Protein AF-A0A7J9JG33-F1 (afdb_monomer)

Radius of gyration: 16.33 Å; Cα contacts (8 Å, |Δi|>4): 93; chains: 1; bounding box: 32×25×44 Å

Structure (mmCIF, N/CA/C/O backbone):
data_AF-A0A7J9JG33-F1
#
_entry.id   AF-A0A7J9JG33-F1
#
loop_
_atom_site.group_PDB
_atom_site.id
_atom_site.type_symbol
_atom_site.label_atom_id
_atom_site.label_alt_id
_atom_site.label_comp_id
_atom_site.label_asym_id
_atom_site.label_entity_id
_atom_site.label_seq_id
_atom_site.pdbx_PDB_ins_code
_atom_site.Cartn_x
_atom_site.Cartn_y
_atom_site.Cartn_z
_atom_site.occupancy
_atom_site.B_iso_or_equiv
_atom_site.auth_seq_id
_atom_site.auth_comp_id
_atom_site.auth_asym_id
_atom_site.auth_atom_id
_atom_site.pdbx_PDB_model_num
ATOM 1 N N . PRO A 1 1 ? -2.878 -13.139 17.223 1.00 60.06 1 PRO A N 1
ATOM 2 C CA . PRO A 1 1 ? -3.022 -12.657 18.625 1.00 60.06 1 PRO A CA 1
ATOM 3 C C . PRO A 1 1 ? -3.714 -11.285 18.733 1.00 60.06 1 PRO A C 1
ATOM 5 O O . PRO A 1 1 ? -4.694 -11.167 19.458 1.00 60.06 1 PRO A O 1
ATOM 8 N N . THR A 1 2 ? -3.262 -10.283 17.970 1.00 63.91 2 THR A N 1
ATOM 9 C CA . THR A 1 2 ? -3.748 -8.890 18.047 1.00 63.91 2 THR A CA 1
ATOM 10 C C . THR A 1 2 ? -5.137 -8.685 17.432 1.00 63.91 2 THR A C 1
ATOM 12 O O . THR A 1 2 ? -6.040 -8.201 18.105 1.00 63.91 2 THR A O 1
ATOM 15 N N . PHE A 1 3 ? -5.371 -9.161 16.203 1.00 60.25 3 PHE A N 1
ATOM 16 C CA . PHE A 1 3 ? -6.681 -9.045 15.535 1.00 60.25 3 PHE A CA 1
ATOM 17 C C . PHE A 1 3 ? -7.809 -9.772 16.262 1.00 60.25 3 PHE A C 1
ATOM 19 O O . PHE A 1 3 ? -8.913 -9.251 16.382 1.00 60.25 3 PHE A O 1
ATOM 26 N N . LYS A 1 4 ? -7.512 -10.948 16.826 1.00 60.94 4 LYS A N 1
ATOM 27 C CA . LYS A 1 4 ? -8.479 -11.715 17.620 1.00 60.94 4 LYS A CA 1
ATOM 28 C C . LYS A 1 4 ? -8.942 -10.929 18.854 1.00 60.94 4 LYS A C 1
ATOM 30 O O . LYS A 1 4 ? -10.072 -11.099 19.288 1.00 60.94 4 LYS A O 1
ATOM 35 N N . ARG A 1 5 ? -8.087 -10.051 19.393 1.00 60.59 5 ARG A N 1
ATOM 36 C CA . ARG A 1 5 ? -8.394 -9.186 20.536 1.00 60.59 5 ARG A CA 1
ATOM 37 C C . ARG A 1 5 ? -9.191 -7.948 20.119 1.00 60.59 5 ARG A C 1
ATOM 39 O O . ARG A 1 5 ? -10.157 -7.637 20.797 1.00 60.59 5 ARG A O 1
ATOM 46 N N . ILE A 1 6 ? -8.866 -7.333 18.977 1.00 64.81 6 ILE A N 1
ATOM 47 C CA . ILE A 1 6 ? -9.638 -6.211 18.406 1.00 64.81 6 ILE A CA 1
ATOM 48 C C . ILE A 1 6 ? -11.072 -6.648 18.077 1.00 64.81 6 ILE A C 1
ATOM 50 O O . ILE A 1 6 ? -12.017 -5.970 18.458 1.00 64.81 6 ILE A O 1
ATOM 54 N N . ILE A 1 7 ? -11.244 -7.810 17.435 1.00 63.44 7 ILE A N 1
ATOM 55 C CA . ILE A 1 7 ? -12.573 -8.346 17.097 1.00 63.44 7 ILE A CA 1
ATOM 56 C C . ILE A 1 7 ? -13.345 -8.734 18.366 1.00 63.44 7 ILE A C 1
ATOM 58 O O . ILE A 1 7 ? -14.525 -8.424 18.481 1.00 63.44 7 ILE A O 1
ATOM 62 N N . ARG A 1 8 ? -12.685 -9.380 19.340 1.00 62.41 8 ARG A N 1
ATOM 63 C CA . ARG A 1 8 ? -13.329 -9.801 20.596 1.00 62.41 8 ARG A CA 1
ATOM 64 C C . ARG A 1 8 ? -13.748 -8.622 21.472 1.00 62.41 8 ARG A C 1
ATOM 66 O O . ARG A 1 8 ? -14.800 -8.684 22.092 1.00 62.41 8 ARG A O 1
ATOM 73 N N . ASN A 1 9 ? -12.922 -7.583 21.542 1.00 63.06 9 ASN A N 1
ATOM 74 C CA . ASN A 1 9 ? -13.151 -6.441 22.423 1.00 63.06 9 ASN A CA 1
ATOM 75 C C . ASN A 1 9 ? -13.860 -5.279 21.700 1.00 63.06 9 ASN A C 1
ATOM 77 O O . ASN A 1 9 ? -14.115 -4.259 22.330 1.00 63.06 9 ASN A O 1
ATOM 81 N N . GLN A 1 10 ? -14.135 -5.417 20.392 1.00 61.44 10 GLN A N 1
ATOM 82 C CA . GLN A 1 10 ? -14.702 -4.390 19.499 1.00 61.44 10 GLN A CA 1
ATOM 83 C C . GLN A 1 10 ? -14.040 -3.007 19.620 1.00 61.44 10 GLN A C 1
ATOM 85 O O . GLN A 1 10 ? -14.639 -1.985 19.300 1.00 61.44 10 GLN A O 1
ATOM 90 N N . SER A 1 11 ? -12.793 -2.971 20.085 1.00 57.44 11 SER A N 1
ATOM 91 C CA . SER A 1 11 ? -12.046 -1.756 20.361 1.00 57.44 11 SER A CA 1
ATOM 92 C C . SER A 1 11 ? -10.601 -1.968 19.955 1.00 57.44 11 SER A C 1
ATOM 94 O O . SER A 1 11 ? -9.999 -3.018 20.194 1.00 57.44 11 SER A O 1
ATOM 96 N N . THR A 1 12 ? -10.031 -0.938 19.345 1.00 60.94 12 THR A N 1
ATOM 97 C CA . THR A 1 12 ? -8.612 -0.895 18.985 1.00 60.94 12 THR A CA 1
ATOM 98 C C . THR A 1 12 ? -7.696 -0.678 20.197 1.00 60.94 12 THR A C 1
ATOM 100 O O . THR A 1 12 ? -6.480 -0.707 20.030 1.00 60.94 12 THR A O 1
ATOM 103 N N . GLU A 1 13 ? -8.238 -0.538 21.418 1.00 67.50 13 GLU A N 1
ATOM 104 C CA . GLU A 1 13 ? -7.482 -0.303 22.662 1.00 67.50 13 GLU A CA 1
ATOM 105 C C . GLU A 1 13 ? -6.371 0.762 22.441 1.00 67.50 13 GLU A C 1
ATOM 107 O O . GLU A 1 13 ? -6.633 1.842 21.898 1.00 67.50 13 GLU A O 1
ATOM 112 N N . ASN A 1 14 ? -5.123 0.446 22.814 1.00 60.94 14 ASN A N 1
ATOM 113 C CA . ASN A 1 14 ? -3.915 1.249 22.580 1.00 60.94 14 ASN A CA 1
ATOM 114 C C . ASN A 1 14 ? -3.142 0.833 21.315 1.00 60.94 14 ASN A C 1
ATOM 116 O O . ASN A 1 14 ? -1.999 1.248 21.121 1.00 60.94 14 ASN A O 1
ATOM 120 N N . PHE A 1 15 ? -3.713 -0.016 20.456 1.00 65.75 15 PHE A N 1
ATOM 121 C CA . PHE A 1 15 ? -3.023 -0.433 19.242 1.00 65.75 15 PHE A CA 1
ATOM 122 C C . PHE A 1 15 ? -2.979 0.723 18.244 1.00 65.75 15 PHE A C 1
ATOM 124 O O . PHE A 1 15 ? -4.000 1.294 17.864 1.00 65.75 15 PHE A O 1
ATOM 131 N N . SER A 1 16 ? -1.769 1.067 17.810 1.00 69.06 16 SER A N 1
ATOM 132 C CA . SER A 1 16 ? -1.558 2.081 16.785 1.00 69.06 16 SER A CA 1
ATOM 133 C C . SER A 1 16 ? -1.773 1.478 15.400 1.00 69.06 16 SER A C 1
ATOM 135 O O . SER A 1 16 ? -1.185 0.450 15.070 1.00 69.06 16 SER A O 1
ATOM 137 N N . GLY A 1 17 ? -2.596 2.132 14.579 1.00 74.19 17 GLY A N 1
ATOM 138 C CA . GLY A 1 17 ? -2.798 1.763 13.177 1.00 74.19 17 GLY A CA 1
ATOM 139 C C . GLY A 1 17 ? -1.643 2.182 12.251 1.00 74.19 17 GLY A C 1
ATOM 140 O O . GLY A 1 17 ? -1.606 1.777 11.091 1.00 74.19 17 GLY A O 1
ATOM 141 N N . LEU A 1 18 ? -0.685 2.967 12.762 1.00 80.88 18 LEU A N 1
ATOM 142 C CA . LEU A 1 18 ? 0.436 3.528 11.999 1.00 80.88 18 LEU A CA 1
ATOM 143 C C . LEU A 1 18 ? 1.307 2.481 11.284 1.00 80.88 18 LEU A C 1
ATOM 145 O O . LEU A 1 18 ? 1.592 2.684 10.104 1.00 80.88 18 LEU A O 1
ATOM 149 N N . PRO A 1 19 ? 1.700 1.353 11.914 1.00 85.50 19 PRO A N 1
ATOM 150 C CA . PRO A 1 19 ? 2.542 0.357 11.253 1.00 85.50 19 PRO A CA 1
ATOM 151 C C . PRO A 1 19 ? 1.898 -0.219 9.987 1.00 85.50 19 PRO A C 1
ATOM 153 O O . PRO A 1 19 ? 2.600 -0.467 9.012 1.00 85.50 19 PRO A O 1
ATOM 156 N N . TYR A 1 20 ? 0.568 -0.373 9.969 1.00 86.31 20 TYR A N 1
ATOM 157 C CA . TYR A 1 20 ? -0.153 -0.878 8.797 1.00 86.31 20 TYR A CA 1
ATOM 158 C C . TYR A 1 20 ? -0.146 0.130 7.645 1.00 86.31 20 TYR A C 1
ATOM 160 O O . TYR A 1 20 ? -0.016 -0.265 6.491 1.00 86.31 20 TYR A O 1
ATOM 168 N N . ILE A 1 21 ? -0.231 1.431 7.943 1.00 88.88 21 ILE A N 1
ATOM 169 C CA . ILE A 1 21 ? -0.151 2.487 6.925 1.00 88.88 21 ILE A CA 1
ATOM 170 C C . ILE A 1 21 ? 1.256 2.573 6.329 1.00 88.88 21 ILE A C 1
ATOM 172 O O . ILE A 1 21 ? 1.389 2.642 5.110 1.00 88.88 21 ILE A O 1
ATOM 176 N N . TYR A 1 22 ? 2.303 2.520 7.157 1.00 88.44 22 TYR A N 1
ATOM 177 C CA . TYR A 1 22 ? 3.681 2.523 6.655 1.00 88.44 22 TYR A CA 1
ATOM 178 C C . TYR A 1 22 ? 3.993 1.272 5.830 1.00 88.44 22 TYR A C 1
ATOM 180 O O . TYR A 1 22 ? 4.601 1.373 4.766 1.00 88.44 22 TYR A O 1
ATOM 188 N N . ALA A 1 23 ? 3.524 0.104 6.275 1.00 90.06 23 ALA A N 1
ATOM 189 C CA . ALA A 1 23 ? 3.662 -1.130 5.514 1.00 90.06 23 ALA A CA 1
ATOM 190 C C . ALA A 1 23 ? 2.891 -1.070 4.186 1.00 90.06 23 ALA A C 1
ATOM 192 O O . ALA A 1 23 ? 3.418 -1.500 3.163 1.00 90.06 23 ALA A O 1
ATOM 193 N N . LEU A 1 24 ? 1.680 -0.498 4.176 1.00 90.88 24 LEU A N 1
ATOM 194 C CA . LEU A 1 24 ? 0.911 -0.288 2.950 1.00 90.88 24 LEU A CA 1
ATOM 195 C C . LEU A 1 24 ? 1.661 0.625 1.974 1.00 90.88 24 LEU A C 1
ATOM 197 O O . LEU A 1 24 ? 1.782 0.278 0.804 1.00 90.88 24 LEU A O 1
ATOM 201 N N . LEU A 1 25 ? 2.193 1.755 2.449 1.00 91.44 25 LEU A N 1
ATOM 202 C CA . LEU A 1 25 ? 2.981 2.675 1.628 1.00 91.44 25 LEU A CA 1
ATOM 203 C C . LEU A 1 25 ? 4.188 1.963 1.002 1.00 91.44 25 LEU A C 1
ATOM 205 O O . LEU A 1 25 ? 4.381 2.049 -0.207 1.00 91.44 25 LEU A O 1
ATOM 209 N N . ASN A 1 26 ? 4.950 1.212 1.803 1.00 92.44 26 ASN A N 1
ATOM 210 C CA . ASN A 1 26 ? 6.087 0.434 1.314 1.00 92.44 26 ASN A CA 1
ATOM 211 C C . ASN A 1 26 ? 5.661 -0.572 0.234 1.00 92.44 26 ASN A C 1
ATOM 213 O O . ASN A 1 26 ? 6.247 -0.608 -0.844 1.00 92.44 26 ASN A O 1
ATOM 217 N N . CYS A 1 27 ? 4.602 -1.347 0.485 1.00 91.69 27 CYS A N 1
ATOM 218 C CA . CYS A 1 27 ? 4.099 -2.308 -0.492 1.00 91.69 27 CYS A CA 1
ATOM 219 C C . CYS A 1 27 ? 3.637 -1.631 -1.789 1.00 91.69 27 CYS A C 1
ATOM 221 O O . CYS A 1 27 ? 3.905 -2.151 -2.869 1.00 91.69 27 CYS A O 1
ATOM 223 N N . LEU A 1 28 ? 2.977 -0.474 -1.7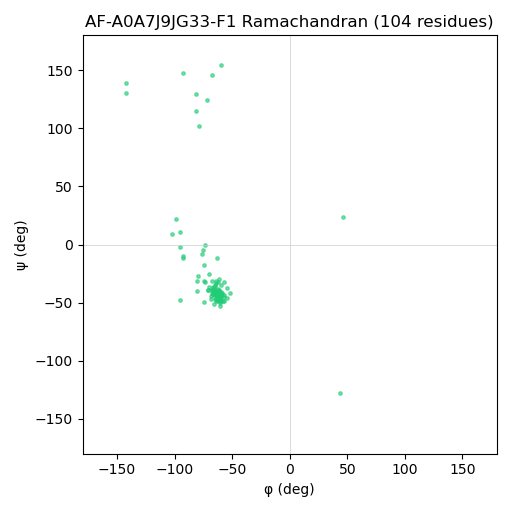20 1.00 91.50 28 LEU A N 1
ATOM 224 C CA . LEU A 1 28 ? 2.522 0.252 -2.908 1.00 91.50 28 LEU A CA 1
ATOM 225 C C . LEU A 1 28 ? 3.695 0.798 -3.736 1.00 91.50 28 LEU A C 1
ATOM 227 O O . LEU A 1 28 ? 3.684 0.652 -4.957 1.00 91.50 28 LEU A O 1
ATOM 231 N N . ILE A 1 29 ? 4.729 1.345 -3.087 1.00 89.31 29 ILE A N 1
ATOM 232 C CA . ILE A 1 29 ? 5.950 1.815 -3.763 1.00 89.31 29 ILE A CA 1
ATOM 233 C C . ILE A 1 29 ? 6.686 0.640 -4.418 1.00 89.31 29 ILE A C 1
ATOM 235 O O . ILE A 1 29 ? 6.986 0.692 -5.608 1.00 89.31 29 ILE A O 1
ATOM 239 N N . CYS A 1 30 ? 6.910 -0.460 -3.693 1.00 88.50 30 CYS A N 1
ATOM 240 C CA . CYS A 1 30 ? 7.566 -1.644 -4.252 1.00 88.50 30 CYS A CA 1
ATOM 241 C C . CYS A 1 30 ? 6.749 -2.291 -5.380 1.00 88.50 30 CYS A C 1
ATOM 243 O O . CYS A 1 30 ? 7.319 -2.817 -6.336 1.00 88.50 30 CYS A O 1
ATOM 245 N N . THR A 1 31 ? 5.416 -2.237 -5.292 1.00 89.25 31 THR A N 1
ATOM 246 C CA . THR A 1 31 ? 4.532 -2.689 -6.373 1.00 89.25 31 THR A CA 1
ATOM 247 C C . THR A 1 31 ? 4.727 -1.829 -7.614 1.00 89.25 31 THR A C 1
ATOM 249 O O . THR A 1 31 ? 4.904 -2.386 -8.693 1.00 89.25 31 THR A O 1
ATOM 252 N N . TRP A 1 32 ? 4.759 -0.499 -7.465 1.00 89.06 32 TRP A N 1
ATOM 253 C CA . TRP A 1 32 ? 5.020 0.430 -8.566 1.00 89.06 32 TRP A CA 1
ATOM 254 C C . TRP A 1 32 ? 6.396 0.201 -9.200 1.00 89.06 32 TRP A C 1
ATOM 256 O O . TRP A 1 32 ? 6.501 0.071 -10.420 1.00 89.06 32 TRP A O 1
ATOM 266 N N . TYR A 1 33 ? 7.433 0.057 -8.377 1.00 85.06 33 TYR A N 1
ATOM 267 C CA . TYR A 1 33 ? 8.799 -0.219 -8.819 1.00 85.06 33 TYR A CA 1
ATOM 268 C C . TYR A 1 33 ? 8.918 -1.533 -9.609 1.00 85.06 33 TYR A C 1
ATOM 270 O O . TYR A 1 33 ? 9.604 -1.598 -10.629 1.00 85.06 33 TYR A O 1
ATOM 278 N N . GLY A 1 34 ? 8.218 -2.581 -9.169 1.00 83.56 34 GLY A N 1
ATOM 279 C CA . GLY A 1 34 ? 8.204 -3.880 -9.843 1.00 83.56 34 GLY A CA 1
ATOM 280 C C . GLY A 1 34 ? 7.357 -3.929 -11.120 1.00 83.56 34 GLY A C 1
ATOM 281 O O . GLY A 1 34 ? 7.330 -4.967 -11.781 1.00 83.56 34 GLY A O 1
ATOM 282 N N . THR A 1 35 ? 6.638 -2.854 -11.471 1.00 83.50 35 THR A N 1
ATOM 283 C CA . THR A 1 35 ? 5.832 -2.844 -12.698 1.00 83.50 35 THR A CA 1
ATOM 284 C C . THR A 1 35 ? 6.719 -2.885 -13.946 1.00 83.50 35 THR A C 1
ATOM 286 O O . THR A 1 35 ? 7.750 -2.210 -13.988 1.00 83.50 35 THR A O 1
ATOM 289 N N . PRO A 1 36 ? 6.277 -3.549 -15.034 1.00 76.38 36 PRO A N 1
ATOM 290 C CA . PRO A 1 36 ? 7.018 -3.606 -16.302 1.00 76.38 36 PRO A CA 1
ATOM 291 C C . PRO A 1 36 ? 7.191 -2.233 -16.971 1.00 76.38 36 PRO A C 1
ATOM 293 O O . PRO A 1 36 ? 7.956 -2.087 -17.929 1.00 76.38 36 PRO A O 1
ATOM 296 N N . LEU A 1 37 ? 6.478 -1.213 -16.481 1.00 71.94 37 LEU A N 1
ATOM 297 C CA . LEU A 1 37 ? 6.656 0.185 -16.854 1.00 71.94 37 LEU A CA 1
ATOM 298 C C . LEU A 1 37 ? 7.969 0.745 -16.289 1.00 71.94 37 LEU A C 1
ATOM 300 O O . LEU A 1 37 ? 8.656 1.476 -17.000 1.00 71.94 37 LEU A O 1
ATOM 304 N N . VAL A 1 38 ? 8.347 0.383 -15.064 1.00 72.44 38 VAL A N 1
ATOM 305 C CA . VAL A 1 38 ? 9.567 0.860 -14.393 1.00 72.44 38 VAL A CA 1
ATOM 306 C C . VAL A 1 38 ? 10.721 -0.129 -14.575 1.00 72.44 38 VAL A C 1
ATOM 308 O O . VAL A 1 38 ? 11.798 0.276 -14.999 1.00 72.44 38 VAL A O 1
ATOM 311 N N . SER A 1 39 ? 10.496 -1.426 -14.350 1.00 68.69 39 SER A N 1
ATOM 312 C CA . SER A 1 39 ? 11.522 -2.470 -14.445 1.00 68.69 3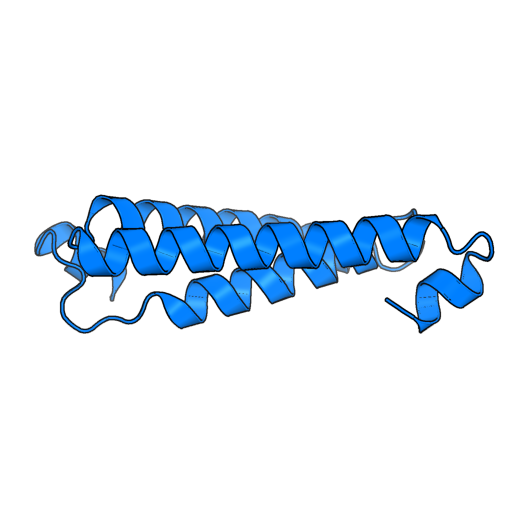9 SER A CA 1
ATOM 313 C C . SER A 1 39 ? 10.951 -3.762 -15.037 1.00 68.69 39 SER A C 1
ATOM 315 O O . SER A 1 39 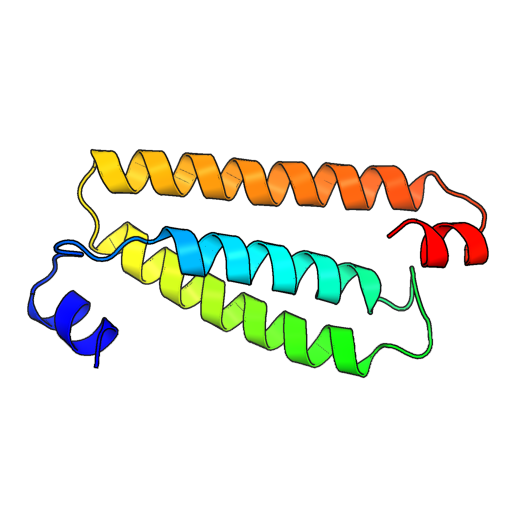? 9.909 -4.235 -14.594 1.00 68.69 39 SER A O 1
ATOM 317 N N . HIS A 1 40 ? 11.614 -4.345 -16.041 1.00 66.19 40 HIS A N 1
ATOM 318 C CA . HIS A 1 40 ? 11.141 -5.582 -16.686 1.00 66.19 40 HIS A CA 1
ATOM 319 C C . HIS A 1 40 ? 11.473 -6.856 -15.887 1.00 66.19 40 HIS A C 1
ATOM 321 O O . HIS A 1 40 ? 10.713 -7.818 -15.956 1.00 66.19 40 HIS A O 1
ATOM 327 N N . ASP A 1 41 ? 12.538 -6.848 -15.080 1.00 76.62 41 ASP A N 1
ATOM 328 C CA . ASP A 1 41 ? 13.027 -8.053 -14.388 1.00 76.62 41 ASP A CA 1
ATOM 329 C C . ASP A 1 41 ? 12.450 -8.230 -12.970 1.00 76.62 41 ASP A C 1
ATOM 331 O O . ASP A 1 41 ? 12.548 -9.303 -12.374 1.00 76.62 41 ASP A O 1
ATOM 335 N N . ASN A 1 42 ? 11.784 -7.205 -12.427 1.00 79.00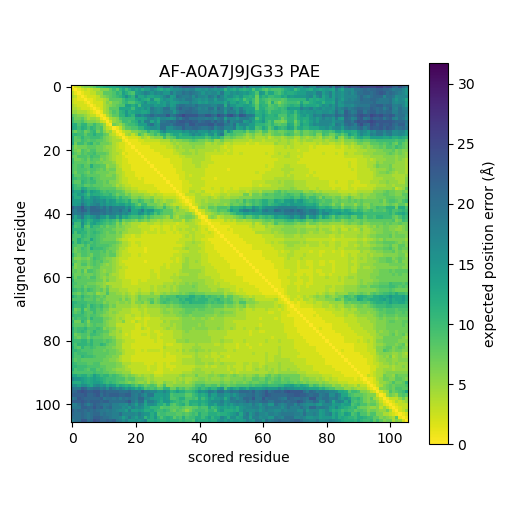 42 ASN A N 1
ATOM 336 C CA . ASN A 1 42 ? 11.329 -7.170 -11.030 1.00 79.00 42 ASN A CA 1
ATOM 337 C C . ASN A 1 42 ? 9.846 -7.546 -10.833 1.00 79.00 42 ASN A C 1
ATOM 339 O O . ASN A 1 42 ? 9.248 -7.234 -9.801 1.00 79.00 42 ASN A O 1
ATOM 343 N N . VAL A 1 43 ? 9.248 -8.275 -11.779 1.00 81.25 43 VAL A N 1
ATOM 344 C CA . VAL A 1 43 ? 7.852 -8.750 -11.695 1.00 81.25 43 VAL A CA 1
ATOM 345 C C . VAL A 1 43 ? 7.553 -9.552 -10.411 1.00 81.25 43 VAL A C 1
ATOM 347 O O . VAL A 1 43 ? 6.480 -9.354 -9.835 1.00 81.25 43 VAL A O 1
ATOM 350 N N . PRO A 1 44 ? 8.459 -10.399 -9.874 1.00 87.00 44 PRO A N 1
ATOM 351 C CA . PRO A 1 44 ? 8.218 -11.074 -8.595 1.00 87.00 44 PRO A CA 1
ATOM 352 C C . PRO A 1 44 ? 8.060 -10.107 -7.413 1.00 87.00 44 PRO A C 1
ATOM 354 O O . PRO A 1 44 ? 7.281 -10.369 -6.501 1.00 87.00 44 PRO A O 1
ATOM 357 N N . VAL A 1 45 ? 8.754 -8.962 -7.435 1.00 87.50 45 VAL A N 1
ATOM 358 C CA . VAL A 1 45 ? 8.631 -7.923 -6.399 1.00 87.50 45 VAL A CA 1
ATOM 359 C C . VAL A 1 45 ? 7.237 -7.303 -6.441 1.00 87.50 45 VAL A C 1
ATOM 361 O O . VAL A 1 45 ? 6.632 -7.084 -5.390 1.00 87.50 45 VAL A O 1
ATOM 364 N N . MET A 1 46 ? 6.694 -7.086 -7.641 1.00 88.44 46 MET A N 1
ATOM 365 C CA . MET A 1 46 ? 5.334 -6.581 -7.828 1.00 88.44 46 MET A CA 1
ATOM 366 C C . MET A 1 46 ? 4.289 -7.534 -7.245 1.00 88.44 46 MET A C 1
ATOM 368 O O . MET A 1 46 ? 3.391 -7.088 -6.533 1.00 88.44 46 MET A O 1
ATOM 372 N N . THR A 1 47 ? 4.393 -8.839 -7.507 1.00 89.19 47 THR A N 1
ATOM 373 C CA . THR A 1 47 ? 3.373 -9.809 -7.076 1.00 89.19 47 THR A CA 1
ATOM 374 C C . THR A 1 47 ? 3.342 -9.976 -5.558 1.00 89.19 47 THR A C 1
ATOM 376 O O . THR A 1 47 ? 2.267 -9.881 -4.960 1.00 89.19 47 THR A O 1
ATOM 379 N N . VAL A 1 48 ? 4.501 -10.139 -4.909 1.00 92.00 48 VAL A N 1
ATOM 380 C CA . VAL A 1 48 ? 4.566 -10.295 -3.444 1.00 92.00 48 VAL A CA 1
ATOM 381 C C . VAL A 1 48 ? 4.101 -9.034 -2.718 1.00 92.00 48 VAL A C 1
ATOM 383 O O . VAL A 1 48 ? 3.364 -9.125 -1.735 1.00 92.00 48 VAL A O 1
ATOM 386 N N . ASN A 1 49 ? 4.462 -7.852 -3.226 1.00 92.12 49 ASN A N 1
ATOM 387 C CA . ASN A 1 49 ? 4.044 -6.592 -2.621 1.00 92.12 49 ASN A CA 1
ATOM 388 C C . ASN A 1 49 ? 2.574 -6.268 -2.895 1.00 92.12 49 ASN A C 1
ATOM 390 O O . ASN A 1 49 ? 1.920 -5.719 -2.012 1.00 92.12 49 ASN A O 1
ATOM 394 N N . SER A 1 50 ? 2.018 -6.677 -4.039 1.00 89.88 50 SER A N 1
ATOM 395 C CA . SER A 1 50 ? 0.580 -6.550 -4.313 1.00 89.88 50 SER A CA 1
ATOM 396 C C . SER A 1 50 ? -0.245 -7.379 -3.329 1.00 89.88 50 SER A C 1
ATOM 398 O O . SER A 1 50 ? -1.210 -6.884 -2.749 1.00 89.88 50 SER A O 1
ATOM 400 N N . ILE A 1 51 ? 0.169 -8.625 -3.072 1.00 93.38 51 ILE A N 1
ATOM 401 C CA . ILE A 1 51 ? -0.465 -9.483 -2.061 1.00 93.38 51 ILE A CA 1
ATOM 402 C C . ILE A 1 51 ? -0.313 -8.856 -0.667 1.00 93.38 51 ILE A C 1
ATOM 404 O O . ILE A 1 51 ? -1.286 -8.760 0.082 1.00 93.38 51 ILE A O 1
ATOM 408 N N . GLY A 1 52 ? 0.885 -8.363 -0.337 1.00 90.25 52 GLY A N 1
ATOM 409 C CA . GLY A 1 52 ? 1.144 -7.624 0.898 1.00 90.25 52 GLY A CA 1
ATOM 410 C C . GLY A 1 52 ? 0.210 -6.423 1.072 1.00 90.25 52 GLY A C 1
ATOM 411 O O . GLY A 1 52 ? -0.395 -6.271 2.131 1.00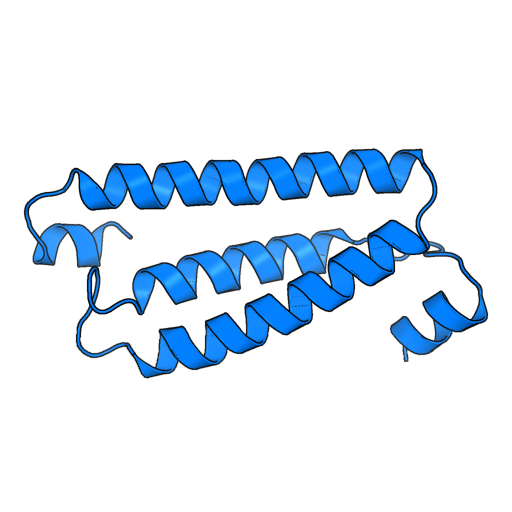 90.25 52 GLY A O 1
ATOM 412 N N . ALA A 1 53 ? 0.010 -5.623 0.023 1.00 91.75 53 ALA A N 1
ATOM 413 C CA . ALA A 1 53 ? -0.890 -4.475 0.035 1.00 91.75 53 ALA A CA 1
ATOM 414 C C . ALA A 1 53 ? -2.343 -4.884 0.324 1.00 91.75 53 ALA A C 1
ATOM 416 O O . ALA A 1 53 ? -2.998 -4.238 1.140 1.00 91.75 53 ALA A O 1
ATOM 417 N N . VAL A 1 54 ? -2.833 -5.989 -0.254 1.00 92.81 54 VAL A N 1
ATOM 418 C CA . VAL A 1 54 ? -4.180 -6.521 0.036 1.00 92.81 54 VAL A CA 1
ATOM 419 C C . VAL A 1 54 ? -4.331 -6.878 1.518 1.00 92.81 54 VAL A C 1
ATOM 421 O O . VAL A 1 54 ? -5.334 -6.518 2.146 1.00 92.81 54 VAL A O 1
ATOM 424 N N . PHE A 1 55 ? -3.325 -7.527 2.113 1.00 90.12 55 PHE A N 1
ATOM 425 C CA . PHE A 1 55 ? -3.331 -7.815 3.548 1.00 90.12 55 PHE A CA 1
ATOM 426 C C . PHE A 1 55 ? -3.341 -6.532 4.386 1.00 90.12 55 PHE A C 1
ATOM 428 O O . PHE A 1 55 ? -4.164 -6.408 5.295 1.00 90.12 55 PHE A O 1
ATOM 435 N N . GLN A 1 56 ? -2.490 -5.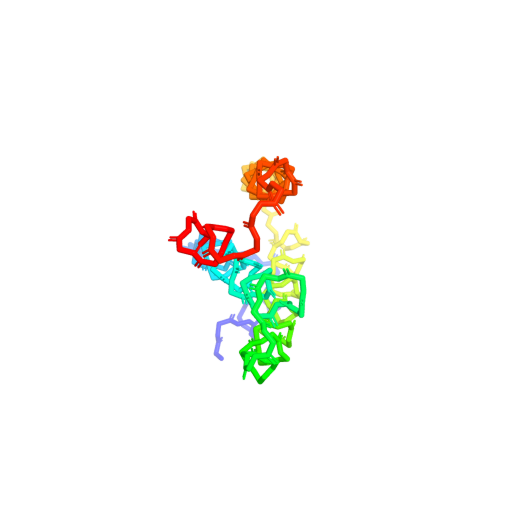553 4.063 1.00 89.75 56 GLN A N 1
ATOM 436 C CA . GLN A 1 56 ? -2.441 -4.287 4.800 1.00 89.75 56 GLN A CA 1
ATOM 437 C C . GLN A 1 56 ? -3.750 -3.494 4.688 1.00 89.75 56 GLN A C 1
ATOM 439 O O . GLN A 1 56 ? -4.237 -2.983 5.695 1.00 89.75 56 GLN A O 1
ATOM 444 N N . ILE A 1 57 ? -4.377 -3.451 3.509 1.00 89.62 57 ILE A N 1
ATOM 445 C CA . ILE A 1 57 ? -5.695 -2.826 3.315 1.00 89.62 57 ILE A CA 1
ATOM 446 C C . ILE A 1 57 ? -6.743 -3.519 4.184 1.00 89.62 57 ILE A C 1
ATOM 448 O O . ILE A 1 57 ? -7.487 -2.845 4.891 1.00 89.62 57 IL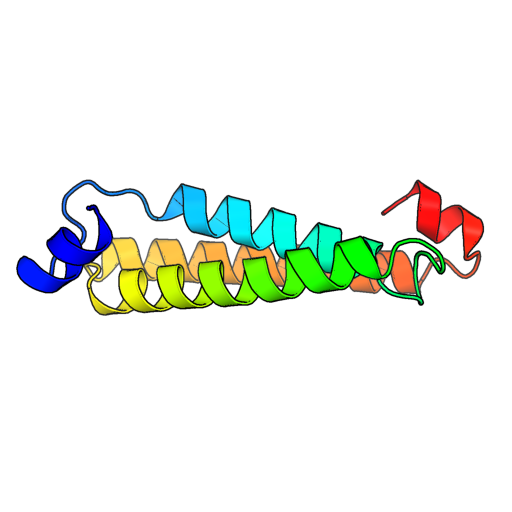E A O 1
ATOM 452 N N . THR A 1 58 ? -6.772 -4.852 4.196 1.00 88.94 58 THR A N 1
ATOM 453 C CA . THR A 1 58 ? -7.721 -5.621 5.019 1.00 88.94 58 THR A CA 1
ATOM 454 C C . THR A 1 58 ? -7.561 -5.292 6.509 1.00 88.94 58 THR A C 1
ATOM 456 O O . THR A 1 58 ? -8.549 -5.093 7.227 1.00 88.94 58 THR A O 1
ATOM 459 N N . TYR A 1 59 ? -6.316 -5.166 6.974 1.00 84.81 59 TYR A N 1
ATOM 460 C CA . TYR A 1 59 ? -6.004 -4.771 8.345 1.00 84.81 59 TYR A CA 1
ATOM 461 C C . TYR A 1 59 ? -6.432 -3.339 8.664 1.00 84.81 59 TYR A C 1
ATOM 463 O O . TYR A 1 59 ? -7.034 -3.108 9.713 1.00 84.81 59 TYR A O 1
ATOM 471 N N . ILE A 1 60 ? -6.188 -2.394 7.757 1.00 87.25 60 ILE A N 1
ATOM 472 C CA . ILE A 1 60 ? -6.588 -0.996 7.930 1.00 87.25 60 ILE A CA 1
ATOM 473 C C . ILE A 1 60 ? -8.112 -0.852 7.920 1.00 87.25 60 ILE A C 1
ATOM 475 O O . ILE A 1 60 ? -8.653 -0.154 8.774 1.00 87.25 60 ILE A O 1
ATOM 479 N N . VAL A 1 61 ? -8.817 -1.539 7.018 1.00 87.81 61 VAL A N 1
ATOM 480 C CA . VAL A 1 61 ? -10.288 -1.542 6.968 1.00 87.81 61 VAL A CA 1
ATOM 481 C C . VAL A 1 61 ? -10.853 -2.068 8.281 1.00 87.81 61 VAL A C 1
ATOM 483 O O . VAL A 1 61 ? -11.689 -1.413 8.898 1.00 87.81 61 VAL A O 1
ATOM 486 N N . THR A 1 62 ? -10.340 -3.201 8.761 1.00 84.19 62 THR A N 1
ATOM 487 C CA . THR A 1 62 ? -10.758 -3.766 10.049 1.00 84.19 62 THR A CA 1
ATOM 488 C C . THR A 1 62 ? -10.477 -2.788 11.195 1.00 84.19 62 THR A C 1
ATOM 490 O O . THR A 1 62 ? -11.342 -2.561 12.036 1.00 84.19 62 THR A O 1
ATOM 493 N N . PHE A 1 63 ? -9.305 -2.146 11.214 1.00 83.12 63 PHE A N 1
ATOM 494 C CA . PHE A 1 63 ? -8.964 -1.138 12.221 1.00 83.12 63 PHE A CA 1
ATOM 495 C C . PHE A 1 63 ? -9.928 0.055 12.188 1.00 83.12 63 PHE A C 1
ATOM 497 O O . PHE A 1 63 ? -10.408 0.476 13.231 1.00 83.12 63 PHE A O 1
ATOM 504 N N . ILE A 1 64 ? -10.256 0.572 11.003 1.00 82.81 64 ILE A N 1
ATOM 505 C CA . ILE A 1 64 ? -11.173 1.704 10.803 1.00 82.81 64 ILE A CA 1
ATOM 506 C C . ILE A 1 64 ? -12.606 1.373 11.243 1.00 82.81 64 ILE A C 1
ATOM 508 O O . ILE A 1 64 ? -13.301 2.257 11.744 1.00 82.81 64 ILE A O 1
ATOM 512 N N . VAL A 1 65 ? -13.052 0.126 11.058 1.00 85.44 65 VAL A N 1
ATOM 513 C CA . VAL A 1 65 ? -14.390 -0.333 11.470 1.00 85.44 65 VAL A CA 1
ATOM 514 C C . VAL A 1 65 ? -14.529 -0.363 12.996 1.00 85.44 65 VAL A C 1
ATOM 516 O O . VAL A 1 65 ? -15.571 0.036 13.506 1.00 85.44 65 VAL A O 1
ATOM 519 N N . TYR A 1 66 ? -13.483 -0.777 13.718 1.00 81.69 66 TYR A N 1
ATOM 520 C CA . TYR A 1 66 ? -13.490 -0.920 15.185 1.00 81.69 66 TYR A CA 1
ATOM 521 C C . TYR A 1 66 ? -12.782 0.226 15.939 1.00 81.69 66 TYR A C 1
ATOM 523 O O . TYR A 1 66 ? -12.533 0.125 17.142 1.00 81.69 66 TYR A O 1
ATOM 531 N N . ALA A 1 67 ? -12.394 1.303 15.252 1.00 80.19 67 ALA A N 1
ATOM 532 C CA . ALA A 1 67 ? -11.739 2.460 15.860 1.00 80.19 67 ALA A CA 1
ATOM 533 C C . ALA A 1 67 ? -12.735 3.554 16.261 1.00 80.19 67 ALA A C 1
ATOM 535 O O . ALA A 1 67 ? -13.723 3.811 15.572 1.00 80.19 67 ALA A O 1
ATOM 536 N N . ASP A 1 68 ? -12.403 4.271 17.336 1.00 82.62 68 ASP A N 1
ATOM 537 C CA . ASP A 1 68 ? -13.113 5.481 17.754 1.00 82.62 68 ASP A CA 1
ATOM 538 C C . ASP A 1 68 ? -13.077 6.561 16.664 1.00 82.62 68 ASP A C 1
ATOM 540 O O . ASP A 1 68 ? -12.138 6.629 15.865 1.00 82.62 68 ASP A O 1
ATOM 544 N N . LYS A 1 69 ? -14.073 7.459 16.657 1.00 82.06 69 LYS A N 1
ATOM 545 C CA . LYS A 1 69 ? -14.229 8.505 15.627 1.00 82.06 69 LYS A CA 1
ATOM 546 C C . LYS A 1 69 ? -12.954 9.332 15.410 1.00 82.06 69 LYS A C 1
ATOM 548 O O 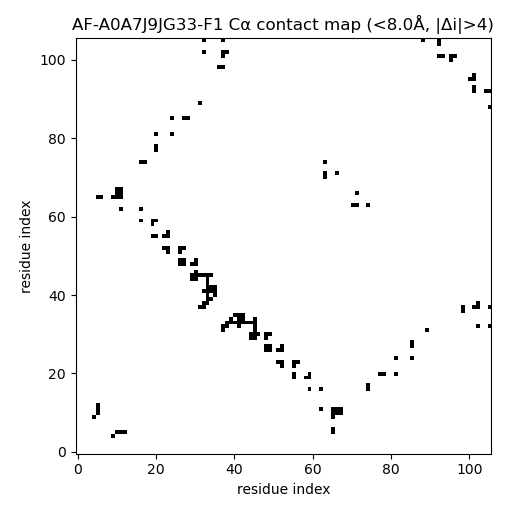. LYS A 1 69 ? -12.590 9.585 14.266 1.00 82.06 69 LYS A O 1
ATOM 553 N N . GLU A 1 70 ? -12.250 9.705 16.477 1.00 82.25 70 GLU A N 1
ATOM 554 C CA . GLU A 1 70 ? -11.008 10.487 16.392 1.00 82.25 70 GLU A CA 1
ATOM 555 C C . GLU A 1 70 ? -9.876 9.701 15.706 1.00 82.25 70 GLU A C 1
ATOM 557 O O . GLU A 1 70 ? -9.291 10.157 14.719 1.00 82.25 70 GLU A O 1
ATOM 562 N N . LYS A 1 71 ? -9.617 8.470 16.170 1.00 81.19 71 LYS A N 1
ATOM 563 C CA . LYS A 1 71 ? -8.608 7.571 15.585 1.00 81.19 71 LYS A CA 1
ATOM 564 C C . LYS A 1 71 ? -8.940 7.242 14.131 1.00 81.19 71 LYS A C 1
ATOM 566 O O . LYS A 1 71 ? -8.047 7.227 13.287 1.00 81.19 71 LYS A O 1
ATOM 571 N N . LYS A 1 72 ? -10.222 7.036 13.823 1.00 85.00 72 LYS A N 1
ATOM 572 C CA . LYS A 1 72 ? -10.728 6.793 12.471 1.00 85.00 72 LYS A CA 1
ATOM 573 C C . LYS A 1 72 ? -10.427 7.959 11.531 1.00 85.00 72 LYS A C 1
ATOM 575 O O . LYS A 1 72 ? -9.876 7.728 10.458 1.00 85.00 72 LYS A O 1
ATOM 580 N N . MET A 1 73 ? -10.742 9.193 11.928 1.00 87.31 73 MET A N 1
ATOM 581 C CA . MET A 1 73 ? -10.478 10.378 11.101 1.00 87.31 73 MET A CA 1
ATOM 582 C C . MET A 1 73 ? -8.981 10.579 10.863 1.00 87.31 73 MET A C 1
ATOM 584 O O . MET A 1 73 ? -8.569 10.830 9.731 1.00 87.31 73 MET A O 1
ATOM 588 N N . ARG A 1 74 ? -8.154 10.379 11.896 1.00 87.12 74 ARG A N 1
ATOM 589 C CA . ARG A 1 74 ? -6.694 10.432 11.760 1.00 87.12 74 ARG A CA 1
ATOM 590 C C . ARG A 1 74 ? -6.177 9.377 10.776 1.00 87.12 74 ARG A C 1
ATOM 592 O O . ARG A 1 74 ? -5.369 9.695 9.910 1.00 87.12 74 ARG A O 1
ATOM 599 N N . MET A 1 75 ? -6.659 8.137 10.879 1.00 87.00 75 MET A N 1
ATOM 600 C CA . MET A 1 75 ? -6.282 7.040 9.978 1.00 87.00 75 MET A CA 1
ATOM 601 C C . MET A 1 75 ? -6.706 7.294 8.532 1.00 87.00 75 MET A C 1
ATOM 603 O O . MET A 1 75 ? -5.908 7.075 7.626 1.00 87.00 75 MET A O 1
ATOM 607 N N . LEU A 1 76 ? -7.924 7.795 8.307 1.00 88.50 76 LEU A N 1
ATOM 608 C CA . LEU A 1 76 ? -8.402 8.159 6.972 1.00 88.50 76 LEU A CA 1
ATOM 609 C C . LEU A 1 76 ? -7.570 9.288 6.355 1.00 88.50 76 LEU A C 1
ATOM 611 O O . LEU A 1 76 ? -7.204 9.192 5.187 1.00 88.50 76 LEU A O 1
ATOM 615 N N . GLY A 1 77 ? -7.215 10.311 7.140 1.00 90.75 77 GLY A N 1
ATOM 616 C CA . GLY A 1 77 ? -6.332 11.388 6.685 1.00 90.75 77 GLY A CA 1
ATOM 617 C C . GLY A 1 77 ? -4.951 10.877 6.266 1.00 90.75 77 GLY A C 1
ATOM 618 O O . GLY A 1 77 ? -4.444 11.248 5.211 1.00 90.75 77 GLY A O 1
ATOM 619 N N . MET A 1 78 ? -4.367 9.959 7.042 1.00 89.19 78 MET A N 1
ATOM 620 C CA . MET A 1 78 ? -3.088 9.330 6.692 1.00 89.19 78 MET A CA 1
ATOM 621 C C . MET A 1 78 ? -3.191 8.436 5.451 1.00 89.19 78 MET A C 1
ATOM 623 O O . MET A 1 78 ? -2.279 8.437 4.629 1.00 89.19 78 MET A O 1
ATOM 627 N N . LEU A 1 79 ? -4.304 7.715 5.277 1.00 89.88 79 LEU A N 1
ATOM 628 C CA . LEU A 1 79 ? -4.561 6.903 4.086 1.00 89.88 79 LEU A CA 1
ATOM 629 C C . LEU A 1 79 ? -4.629 7.772 2.820 1.00 89.88 79 LEU A C 1
ATOM 631 O O . LEU A 1 79 ? -4.013 7.449 1.808 1.00 89.88 79 LEU A O 1
ATOM 635 N N . LEU A 1 80 ? -5.336 8.902 2.907 1.00 92.38 80 LEU A N 1
ATOM 636 C CA . LEU A 1 80 ? -5.383 9.926 1.861 1.00 92.38 80 LEU A CA 1
ATOM 637 C C . LEU A 1 80 ? -3.982 10.449 1.530 1.00 92.38 80 LEU A C 1
ATOM 639 O O . LEU A 1 80 ? -3.636 10.550 0.357 1.00 92.38 80 LEU A O 1
ATOM 643 N N . GLY A 1 81 ? -3.161 10.711 2.549 1.00 92.31 81 GLY A N 1
ATOM 644 C CA . GLY A 1 81 ? -1.760 11.094 2.373 1.00 92.31 81 GLY A CA 1
ATOM 645 C C . GLY A 1 81 ? -0.932 10.036 1.639 1.00 92.31 81 GLY A C 1
ATOM 646 O O . GLY A 1 81 ? -0.177 10.383 0.736 1.00 92.31 81 GLY A O 1
ATOM 647 N N . VAL A 1 82 ? -1.105 8.749 1.962 1.00 91.62 82 VAL A N 1
ATOM 648 C CA . VAL A 1 82 ? -0.414 7.639 1.278 1.00 91.62 82 VAL A CA 1
ATOM 649 C C . VAL A 1 82 ? -0.800 7.557 -0.196 1.00 91.62 82 VAL A C 1
ATOM 651 O O . VAL A 1 82 ? 0.083 7.484 -1.048 1.00 91.62 82 VAL A O 1
ATOM 654 N N . PHE A 1 83 ? -2.094 7.608 -0.516 1.00 90.94 83 PHE A N 1
ATOM 655 C CA . PHE A 1 83 ? -2.540 7.589 -1.912 1.00 90.94 83 PHE A CA 1
ATOM 656 C C . PHE A 1 83 ? -2.127 8.853 -2.671 1.00 90.94 83 PHE A C 1
ATOM 658 O O . PHE A 1 83 ? -1.749 8.757 -3.836 1.00 90.94 83 PHE A O 1
ATOM 665 N N . GLY A 1 84 ? -2.141 10.016 -2.015 1.00 93.12 84 GLY A N 1
ATOM 666 C CA . GLY A 1 84 ? -1.645 11.268 -2.582 1.00 93.12 84 GLY A CA 1
ATOM 667 C C . GLY A 1 84 ? -0.154 11.197 -2.912 1.00 93.12 84 GLY A C 1
ATOM 668 O O . GLY A 1 84 ? 0.240 11.506 -4.032 1.00 93.12 84 GLY A O 1
ATOM 669 N N . LEU A 1 85 ? 0.668 10.718 -1.975 1.00 91.62 85 LEU A N 1
ATOM 670 C CA . LEU A 1 85 ? 2.102 10.522 -2.190 1.00 91.62 85 LEU A CA 1
ATOM 671 C C . LEU A 1 85 ? 2.368 9.524 -3.323 1.00 91.62 85 LEU A C 1
ATOM 673 O O . LEU A 1 85 ? 3.170 9.808 -4.209 1.00 91.62 85 LEU A O 1
ATOM 677 N N . LEU A 1 86 ? 1.661 8.390 -3.337 1.00 90.50 86 LEU A N 1
ATOM 678 C CA . LEU A 1 86 ? 1.767 7.413 -4.419 1.00 90.50 86 LEU A CA 1
ATOM 679 C C . LEU A 1 86 ? 1.402 8.037 -5.771 1.00 90.50 86 LEU A C 1
ATOM 681 O O . LEU A 1 86 ? 2.115 7.825 -6.745 1.00 90.50 86 LEU A O 1
ATOM 685 N N . ALA A 1 87 ? 0.330 8.830 -5.838 1.00 90.06 87 ALA A N 1
ATOM 686 C CA . ALA A 1 87 ? -0.077 9.506 -7.065 1.00 90.06 87 ALA A CA 1
ATOM 687 C C . ALA A 1 87 ? 0.995 10.486 -7.564 1.00 90.06 87 ALA A C 1
ATOM 689 O O . ALA A 1 87 ? 1.261 10.522 -8.763 1.00 90.06 87 ALA A O 1
ATOM 690 N N . VAL A 1 88 ? 1.651 11.228 -6.663 1.00 91.44 88 VAL A N 1
ATOM 691 C CA . VAL A 1 88 ? 2.780 12.106 -7.017 1.00 91.44 88 VAL A CA 1
ATOM 692 C C . VAL A 1 88 ? 3.959 11.296 -7.557 1.00 91.44 88 VAL A C 1
ATOM 694 O O . VAL A 1 88 ? 4.507 11.660 -8.594 1.00 91.44 88 VAL A O 1
ATOM 697 N N . ILE A 1 89 ? 4.322 10.182 -6.913 1.00 88.44 89 ILE A N 1
ATOM 698 C CA . ILE A 1 89 ? 5.409 9.298 -7.372 1.00 88.44 89 ILE A CA 1
ATOM 699 C C . ILE A 1 89 ? 5.092 8.735 -8.763 1.00 88.44 89 ILE A C 1
ATOM 701 O O . ILE A 1 89 ? 5.913 8.816 -9.676 1.00 88.44 89 ILE A O 1
ATOM 705 N N . VAL A 1 90 ? 3.879 8.213 -8.955 1.00 88.00 90 VAL A N 1
ATOM 706 C CA . VAL A 1 90 ? 3.417 7.664 -10.236 1.00 88.00 90 VAL A CA 1
ATOM 707 C C . VAL A 1 90 ? 3.437 8.743 -11.319 1.00 88.00 90 VAL A C 1
ATOM 709 O O . VAL A 1 90 ? 4.081 8.558 -12.350 1.00 88.00 90 VAL A O 1
ATOM 712 N N . ALA A 1 91 ? 2.806 9.894 -11.083 1.00 88.06 91 ALA A N 1
ATOM 713 C CA . ALA A 1 91 ? 2.732 10.983 -12.055 1.00 88.06 91 ALA A CA 1
ATOM 714 C C . ALA A 1 91 ? 4.107 11.593 -12.372 1.00 88.06 91 ALA A C 1
ATOM 716 O O . ALA A 1 91 ? 4.379 11.922 -13.525 1.00 88.06 91 ALA A O 1
ATOM 717 N N . GLY A 1 92 ? 4.983 11.728 -11.372 1.00 86.12 92 GLY A N 1
ATOM 718 C CA . GLY A 1 92 ? 6.360 12.180 -11.558 1.00 86.12 92 GLY A CA 1
ATOM 719 C C . GLY A 1 92 ? 7.170 11.185 -12.386 1.00 86.12 92 GLY A C 1
ATOM 720 O O . GLY A 1 92 ? 7.802 11.567 -13.366 1.00 86.12 92 GLY A O 1
ATOM 721 N N . SER A 1 93 ? 7.079 9.894 -12.061 1.00 83.94 93 SER A N 1
ATOM 722 C CA . SER A 1 93 ? 7.798 8.847 -12.793 1.00 83.94 93 SER A CA 1
ATOM 723 C C . SER A 1 93 ? 7.337 8.710 -14.250 1.00 83.94 93 SER A C 1
ATOM 725 O O . SER A 1 93 ? 8.164 8.489 -15.129 1.00 83.94 93 SER A O 1
ATOM 727 N N . LEU A 1 94 ? 6.044 8.896 -14.547 1.00 81.50 94 LEU A N 1
ATOM 728 C CA . LEU A 1 94 ? 5.513 8.830 -15.915 1.00 81.50 94 LEU A CA 1
ATOM 729 C C . LEU A 1 94 ? 5.953 10.005 -16.801 1.00 81.50 94 LEU A C 1
ATOM 731 O O . LEU A 1 94 ? 6.015 9.842 -18.018 1.00 81.50 94 LEU A O 1
ATOM 735 N N . GLN A 1 95 ? 6.282 11.161 -16.218 1.00 81.38 95 GLN A N 1
ATOM 736 C CA . GLN A 1 95 ? 6.822 12.310 -16.960 1.00 81.38 95 GLN A CA 1
ATOM 737 C C . GLN A 1 95 ? 8.284 12.113 -17.385 1.00 81.38 95 GLN A C 1
ATOM 739 O O . GLN A 1 95 ? 8.758 12.786 -18.299 1.00 81.38 95 GLN A O 1
ATOM 744 N N . ILE A 1 96 ? 8.999 11.169 -16.767 1.00 78.38 96 ILE A N 1
ATOM 745 C CA . ILE A 1 96 ? 10.357 10.803 -17.165 1.00 78.38 96 ILE A CA 1
ATOM 746 C C . ILE A 1 96 ? 10.259 9.887 -18.394 1.00 78.38 96 ILE A C 1
ATOM 748 O O . ILE A 1 96 ? 9.930 8.700 -18.293 1.00 78.38 96 ILE A O 1
ATOM 752 N N . ALA A 1 97 ? 10.523 10.465 -19.570 1.00 64.12 97 ALA A N 1
ATOM 753 C CA . ALA A 1 97 ? 10.475 9.765 -20.857 1.00 64.12 97 ALA A CA 1
ATOM 754 C C . ALA A 1 97 ? 11.531 8.650 -20.957 1.00 64.12 97 ALA A C 1
ATOM 756 O O . ALA A 1 97 ? 11.295 7.620 -21.592 1.00 64.12 97 ALA A O 1
ATOM 757 N N . ASP A 1 98 ? 12.677 8.835 -20.296 1.00 72.88 98 ASP A N 1
ATOM 758 C CA . ASP A 1 98 ? 13.753 7.854 -20.281 1.00 72.88 98 ASP A CA 1
ATOM 759 C C . ASP A 1 98 ? 13.494 6.741 -19.252 1.00 72.88 98 ASP A C 1
ATOM 761 O O . ASP A 1 98 ? 13.444 6.961 -18.040 1.00 72.88 98 ASP A O 1
ATOM 765 N N . ARG A 1 99 ? 13.319 5.512 -19.745 1.00 63.59 99 ARG A N 1
ATOM 766 C CA . ARG A 1 99 ? 12.974 4.343 -18.920 1.00 63.59 99 ARG A CA 1
ATOM 767 C C . ARG A 1 99 ? 14.110 3.934 -17.974 1.00 63.59 99 ARG A C 1
ATOM 769 O O . ARG A 1 99 ? 13.818 3.455 -16.883 1.00 63.59 99 ARG A O 1
ATOM 776 N N . ALA A 1 100 ? 15.371 4.139 -18.363 1.00 61.81 100 ALA A N 1
ATOM 777 C CA . ALA A 1 100 ? 16.529 3.838 -17.519 1.00 61.81 100 ALA A CA 1
ATOM 778 C C . ALA A 1 100 ? 16.637 4.836 -16.355 1.00 61.81 100 ALA A C 1
ATOM 780 O O . ALA A 1 10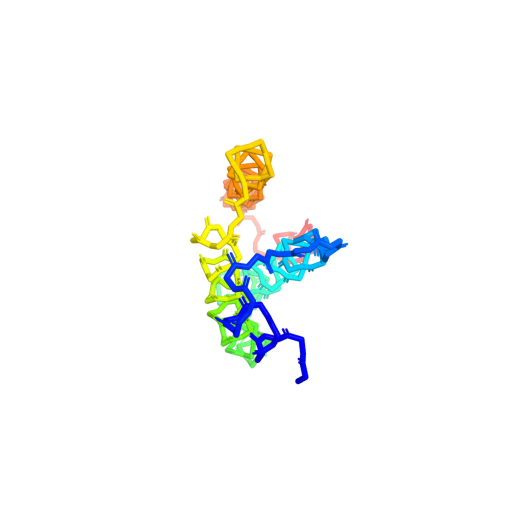0 ? 16.869 4.448 -15.214 1.00 61.81 100 ALA A O 1
ATOM 781 N N . THR A 1 101 ? 16.351 6.108 -16.619 1.00 62.75 101 THR A N 1
ATOM 782 C CA . THR A 1 101 ? 16.262 7.161 -15.606 1.00 62.75 101 THR A CA 1
ATOM 783 C C . THR A 1 101 ? 15.069 6.911 -14.682 1.00 62.75 101 THR A C 1
ATOM 785 O O . THR A 1 101 ? 15.211 6.956 -13.464 1.00 62.75 101 THR A O 1
ATOM 788 N N . ARG A 1 102 ? 13.906 6.522 -15.222 1.00 65.19 102 ARG A N 1
ATOM 789 C CA . ARG A 1 102 ? 12.734 6.139 -14.415 1.00 65.19 102 ARG A CA 1
ATOM 790 C C . ARG A 1 102 ? 13.026 4.991 -13.442 1.00 65.19 102 ARG A C 1
ATOM 792 O O . ARG A 1 102 ? 12.444 4.963 -12.368 1.00 65.19 102 ARG A O 1
ATOM 799 N N . TRP A 1 103 ? 13.917 4.071 -13.797 1.00 62.25 103 TRP A N 1
ATOM 800 C CA . TRP A 1 103 ? 14.323 2.973 -12.919 1.00 62.25 103 TRP A CA 1
ATOM 801 C C . TRP A 1 103 ? 15.237 3.415 -11.760 1.00 62.25 103 TRP A C 1
ATOM 803 O O . TRP A 1 103 ? 15.150 2.841 -10.681 1.00 62.25 103 TRP A O 1
ATOM 813 N N . ILE A 1 104 ? 16.083 4.433 -11.958 1.00 63.44 104 ILE A N 1
ATOM 814 C CA . ILE A 1 104 ? 17.025 4.937 -10.934 1.00 63.44 104 ILE A CA 1
ATOM 815 C C . ILE A 1 104 ? 16.334 5.878 -9.934 1.00 63.44 104 ILE A C 1
ATOM 817 O O . ILE A 1 104 ? 16.739 5.958 -8.777 1.00 63.44 104 ILE A O 1
ATOM 821 N N . PHE A 1 105 ? 15.321 6.618 -10.386 1.00 62.09 105 PHE A N 1
ATOM 822 C CA . PHE A 1 105 ? 14.672 7.676 -9.605 1.00 62.09 105 PHE A CA 1
ATOM 823 C C . PHE A 1 105 ? 13.437 7.228 -8.801 1.00 62.09 105 PHE A C 1
ATOM 825 O O . PHE A 1 105 ? 12.929 8.030 -8.015 1.00 62.09 105 PHE A O 1
ATOM 832 N N . VAL A 1 106 ? 12.935 6.004 -9.013 1.00 58.97 106 VAL A N 1
ATOM 833 C CA . VAL A 1 106 ? 11.765 5.432 -8.308 1.00 58.97 106 VAL A CA 1
ATOM 834 C C . VAL A 1 106 ? 12.194 4.584 -7.120 1.00 58.97 106 VAL A C 1
ATOM 836 O O . VAL A 1 106 ? 13.132 3.777 -7.287 1.00 58.97 106 VAL A O 1
#

Foldseek 3Di:
DQLVCCVVVLANPPPQLVVLLVLLLVLLVQLVLQDCQQPVPSVVSNVVSVVSNVVSVVVLVSCLSSYDPVSNVVSVVSNVVSVVVSVCLVVVLVVPPDSVVSNVPD

Organism: NCBI:txid34283

Mean predicted aligned error: 7.39 Å

Nearest PDB structures (foldseek):
  5cth-assembly1_B  TM=9.593E-01  e=4.792E-06  Oryza sativa Japonica Group
  5xpd-assembly1_A  TM=9.161E-01  e=2.281E-04  Arabidopsis thaliana

Solvent-accessible surface area (backbone atoms only — not comparable to full-atom values): 5680 Å² total; per-residue (Å²): 119,67,66,64,46,32,67,73,64,59,37,46,82,89,64,73,68,60,65,44,53,56,51,29,47,52,20,50,51,42,22,55,49,12,30,73,82,38,28,76,87,34,46,68,50,17,54,58,20,48,55,48,28,55,54,29,50,53,52,50,52,54,47,48,74,34,34,57,73,70,60,28,51,55,51,52,53,52,50,52,49,45,54,48,51,49,49,50,53,52,56,56,44,68,68,43,81,51,53,71,58,31,47,72,76,101

Secondary structure (DSSP, 8-state):
-HHHHHHHHTS-TT--SHHHHHHHHHHHHHHHHTSTTT-SS-HHHHHHHHHHHHHHHHHHHHHHHSS-HHHHHHHHHHHHHHHHHHHHHHHHHHH---HHHHHHH-

Sequence (106 aa):
PTFKRIIRNQSTENFSGLPYIYALLNCLICTWYGTPLVSHDNVPVMTVNSIGAVFQITYIVTFIVYADKEKKMRMLGMLLGVFGLLAVIVAGSLQIADRATRWIFV

InterPro domains:
  IPR004316 Sugar transporter SWEET repeat [PF03083] (2-70)
  IPR047664 Sugar transporter SWEET [PTHR10791] (1-102)

pLDDT: mean 80.52, std 11.25, range [57.44, 93.38]